Protein AF-A0A1I6G8V1-F1 (afdb_monomer)

Mean predicted aligned error: 7.92 Å

pLDDT: mean 79.41, std 13.21, range [34.0, 91.06]

Organism: NCBI:txid519453

Structure (mmCIF, N/CA/C/O backbone):
data_AF-A0A1I6G8V1-F1
#
_entry.id   AF-A0A1I6G8V1-F1
#
loop_
_atom_site.group_PDB
_atom_site.id
_atom_site.type_symbol
_atom_site.label_atom_id
_atom_site.label_alt_id
_atom_site.label_comp_id
_atom_site.label_asym_id
_atom_site.label_entity_id
_atom_site.label_seq_id
_atom_site.pdbx_PDB_ins_code
_atom_site.Cartn_x
_atom_site.Cartn_y
_atom_site.Cartn_z
_atom_site.occupancy
_atom_site.B_iso_or_equiv
_atom_site.auth_seq_id
_atom_site.auth_comp_id
_atom_site.auth_asym_id
_atom_site.auth_atom_id
_atom_site.pdbx_PDB_model_num
ATOM 1 N N . MET A 1 1 ? 7.774 -10.546 32.915 1.00 41.81 1 MET A N 1
ATOM 2 C CA . MET A 1 1 ? 7.060 -11.288 31.849 1.00 41.81 1 MET A CA 1
ATOM 3 C C . MET A 1 1 ? 5.763 -10.559 31.551 1.00 41.81 1 MET A C 1
ATOM 5 O O . MET A 1 1 ? 5.219 -9.989 32.483 1.00 41.81 1 MET A O 1
ATOM 9 N N . ALA A 1 2 ? 5.323 -10.590 30.287 1.00 35.25 2 ALA A N 1
ATOM 10 C CA . ALA A 1 2 ? 4.325 -9.727 29.633 1.00 35.25 2 ALA A CA 1
ATOM 11 C C . ALA A 1 2 ? 4.924 -8.420 29.080 1.00 35.25 2 ALA A C 1
ATOM 13 O O . ALA A 1 2 ? 4.702 -7.329 29.589 1.00 35.25 2 ALA A O 1
ATOM 14 N N . GLY A 1 3 ? 5.741 -8.567 28.030 1.00 34.00 3 GLY A N 1
ATOM 15 C CA . GLY A 1 3 ? 6.089 -7.456 27.153 1.00 34.00 3 GLY A CA 1
ATOM 16 C C . GLY A 1 3 ? 4.838 -7.026 26.400 1.00 34.00 3 GLY A C 1
ATOM 17 O O . GLY A 1 3 ? 4.162 -7.869 25.808 1.00 34.00 3 GLY A O 1
ATOM 18 N N . CYS A 1 4 ? 4.530 -5.735 26.472 1.00 42.69 4 CYS A N 1
ATOM 19 C CA . CYS A 1 4 ? 3.519 -5.074 25.669 1.00 42.69 4 CYS A CA 1
ATOM 20 C C . CYS A 1 4 ? 3.696 -5.444 24.192 1.00 42.69 4 CYS A C 1
ATOM 22 O O . CYS A 1 4 ? 4.461 -4.823 23.460 1.00 42.69 4 CYS A O 1
ATOM 24 N N . SER A 1 5 ? 2.946 -6.447 23.741 1.00 40.41 5 SER A N 1
ATOM 25 C CA . SER A 1 5 ? 2.500 -6.522 22.355 1.00 40.41 5 SER A CA 1
ATOM 26 C C . SER A 1 5 ? 1.403 -5.469 22.214 1.00 40.41 5 SER A C 1
ATOM 28 O O . SER A 1 5 ? 0.232 -5.799 22.057 1.00 40.41 5 SER A O 1
ATOM 30 N N . ASP A 1 6 ? 1.773 -4.197 22.392 1.00 40.50 6 ASP A N 1
ATOM 31 C CA . ASP A 1 6 ? 0.917 -3.059 22.090 1.00 40.50 6 ASP A CA 1
ATOM 32 C C . ASP A 1 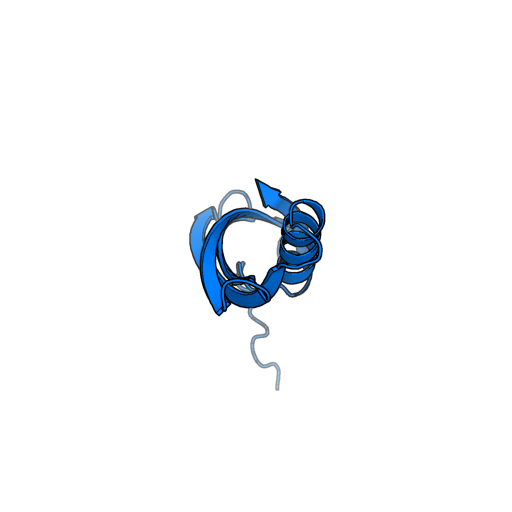6 ? 0.748 -3.075 20.573 1.00 40.50 6 ASP A C 1
ATOM 34 O O . ASP A 1 6 ? 1.553 -2.512 19.826 1.00 40.50 6 ASP A O 1
ATOM 38 N N . LEU A 1 7 ? -0.270 -3.819 20.125 1.00 50.53 7 LEU A N 1
ATOM 39 C CA . LEU A 1 7 ? -0.837 -3.819 18.780 1.00 50.53 7 LEU A CA 1
ATOM 40 C C . LEU A 1 7 ? -1.346 -2.406 18.491 1.00 50.53 7 LEU A C 1
ATOM 42 O O . LEU A 1 7 ? -2.540 -2.118 18.484 1.00 50.53 7 LEU A O 1
ATOM 46 N N . SER A 1 8 ? -0.395 -1.501 18.303 1.00 55.25 8 SER A N 1
ATOM 47 C CA . SER A 1 8 ? -0.629 -0.152 17.844 1.00 55.25 8 SER A CA 1
ATOM 48 C C . SER A 1 8 ? -1.144 -0.280 16.415 1.00 55.25 8 SER A C 1
ATOM 50 O O . SER A 1 8 ? -0.525 -0.999 15.624 1.00 55.25 8 SER A O 1
ATOM 52 N N . PRO A 1 9 ? -2.262 0.371 16.062 1.00 61.81 9 PRO A N 1
ATOM 53 C CA . PRO A 1 9 ? -2.794 0.317 14.709 1.00 61.81 9 PRO A CA 1
ATOM 54 C C . PRO A 1 9 ? -1.713 0.830 13.743 1.00 61.81 9 PRO A C 1
ATOM 56 O O . PRO A 1 9 ? -1.346 2.006 13.772 1.00 61.81 9 PRO A O 1
ATOM 59 N N . SER A 1 10 ? -1.134 -0.077 12.951 1.00 68.50 10 SER A N 1
ATOM 60 C CA . SER A 1 10 ? 0.081 0.166 12.174 1.00 68.50 10 SER A CA 1
ATOM 61 C C . SER A 1 10 ? -0.126 -0.165 10.702 1.00 68.50 10 SER A C 1
ATOM 63 O O . SER A 1 10 ? -0.645 -1.204 10.313 1.00 68.50 10 SER A O 1
ATOM 65 N N . CYS A 1 11 ? 0.339 0.723 9.836 1.00 74.94 11 CYS A N 1
ATOM 66 C CA . CYS A 1 11 ? 0.297 0.473 8.402 1.00 74.94 11 CYS A CA 1
ATOM 67 C C . CYS A 1 11 ? 1.172 -0.722 7.987 1.00 74.94 11 CYS A C 1
ATOM 69 O O . CYS A 1 11 ? 0.917 -1.358 6.967 1.00 74.94 11 CYS A O 1
ATOM 71 N N . ASP A 1 12 ? 2.182 -1.065 8.793 1.00 67.69 12 ASP A N 1
ATOM 72 C CA . ASP A 1 12 ? 3.095 -2.174 8.528 1.00 67.69 12 ASP A CA 1
ATOM 73 C C . ASP A 1 12 ? 2.557 -3.530 9.020 1.00 67.69 12 ASP A C 1
ATOM 75 O O . ASP A 1 12 ? 3.199 -4.263 9.774 1.00 67.69 12 ASP A O 1
ATOM 79 N N . ALA A 1 13 ? 1.345 -3.871 8.594 1.00 71.06 13 ALA A N 1
ATOM 80 C CA . ALA A 1 13 ? 0.815 -5.206 8.795 1.00 71.06 13 ALA A CA 1
ATOM 81 C C . ALA A 1 13 ? 1.194 -6.115 7.614 1.00 71.06 13 ALA A C 1
ATOM 83 O O . ALA A 1 13 ? 1.044 -5.740 6.447 1.00 71.06 13 ALA A O 1
ATOM 84 N N . ALA A 1 14 ? 1.636 -7.346 7.894 1.00 75.56 14 ALA A N 1
ATOM 85 C CA . ALA A 1 14 ? 2.062 -8.302 6.863 1.00 75.56 14 ALA A CA 1
ATOM 86 C C . ALA A 1 14 ? 0.974 -8.574 5.803 1.00 75.56 14 ALA A C 1
ATOM 88 O O . ALA A 1 14 ? 1.281 -8.733 4.620 1.00 75.56 14 ALA A O 1
ATOM 89 N N . LEU A 1 15 ? -0.300 -8.564 6.212 1.00 78.62 15 LEU A N 1
ATOM 90 C CA . LEU A 1 15 ? -1.443 -8.688 5.304 1.00 78.62 15 LEU A CA 1
ATOM 91 C C . LEU A 1 15 ? -1.556 -7.485 4.355 1.00 78.62 15 LEU A C 1
ATOM 93 O O . LEU A 1 15 ? -1.775 -7.679 3.165 1.00 78.62 15 LEU A O 1
ATOM 97 N N . ALA A 1 16 ? -1.318 -6.258 4.834 1.00 78.44 16 ALA A N 1
ATOM 98 C CA . ALA A 1 16 ? -1.376 -5.057 3.992 1.00 78.44 16 ALA A CA 1
ATOM 99 C C . ALA A 1 16 ? -0.295 -5.083 2.914 1.00 78.44 16 ALA A C 1
ATOM 101 O O . ALA A 1 16 ? -0.579 -4.849 1.742 1.00 78.44 16 ALA A O 1
ATOM 102 N N . LYS A 1 17 ? 0.926 -5.480 3.286 1.00 82.12 17 LYS A N 1
ATOM 103 C CA . LYS A 1 17 ? 2.027 -5.671 2.335 1.00 82.12 17 LYS A CA 1
ATOM 104 C C . LYS A 1 17 ? 1.672 -6.662 1.224 1.00 82.12 17 LYS A C 1
ATOM 106 O O . LYS A 1 17 ? 2.018 -6.428 0.066 1.00 82.12 17 LYS A O 1
ATOM 111 N N . ARG A 1 18 ? 0.995 -7.762 1.570 1.00 85.31 18 ARG A N 1
ATOM 112 C CA . ARG A 1 18 ? 0.571 -8.788 0.609 1.00 85.31 18 ARG A CA 1
ATOM 113 C C . ARG A 1 18 ? -0.483 -8.255 -0.360 1.00 85.31 18 ARG A C 1
ATOM 115 O O . ARG A 1 18 ? -0.292 -8.409 -1.563 1.00 85.31 18 ARG A O 1
ATOM 122 N N . GLU A 1 19 ? -1.530 -7.611 0.149 1.00 85.25 19 GLU A N 1
ATOM 123 C CA . GLU A 1 19 ? -2.606 -7.032 -0.670 1.00 85.25 19 GLU A CA 1
ATOM 124 C C . GLU A 1 19 ? -2.066 -5.968 -1.633 1.00 85.25 19 GLU A C 1
ATOM 126 O O . GLU A 1 19 ? -2.340 -6.013 -2.830 1.00 85.25 19 GLU A O 1
ATOM 131 N N . ILE A 1 20 ? -1.210 -5.062 -1.144 1.00 86.00 20 ILE A N 1
ATOM 132 C CA . ILE A 1 20 ? -0.580 -4.023 -1.973 1.00 86.00 20 ILE A CA 1
ATOM 133 C C . ILE A 1 20 ? 0.287 -4.657 -3.058 1.00 86.00 20 ILE A C 1
ATOM 135 O O . ILE A 1 20 ? 0.204 -4.266 -4.220 1.00 86.00 20 ILE A O 1
ATOM 139 N N . ARG A 1 21 ? 1.105 -5.658 -2.707 1.00 86.06 21 ARG A N 1
ATOM 140 C CA . ARG A 1 21 ? 1.933 -6.362 -3.692 1.00 86.06 21 ARG A CA 1
ATOM 141 C C . ARG A 1 21 ? 1.068 -7.026 -4.760 1.00 86.06 21 ARG A C 1
ATOM 143 O O . ARG A 1 21 ? 1.389 -6.888 -5.934 1.00 86.06 21 ARG A O 1
ATOM 150 N N . GLN A 1 22 ? -0.005 -7.718 -4.382 1.00 87.19 22 GLN A N 1
ATOM 151 C CA . GLN A 1 22 ? -0.903 -8.355 -5.349 1.00 87.19 22 GLN A CA 1
ATOM 152 C C . GLN A 1 22 ? -1.576 -7.319 -6.254 1.00 87.19 22 GLN A C 1
ATOM 154 O O . GLN A 1 22 ? -1.506 -7.456 -7.473 1.00 87.19 22 GLN A O 1
ATOM 159 N N . PHE A 1 23 ? -2.135 -6.251 -5.681 1.00 87.25 23 PHE A N 1
ATOM 160 C CA . PHE A 1 23 ? -2.745 -5.157 -6.436 1.00 87.25 23 PHE A CA 1
ATOM 161 C C . PHE A 1 23 ? -1.770 -4.550 -7.448 1.00 87.25 23 PHE A C 1
ATOM 163 O O . PHE A 1 23 ? -2.094 -4.427 -8.628 1.00 87.25 23 PHE A O 1
ATOM 170 N N . VAL A 1 24 ? -0.541 -4.251 -7.020 1.00 86.44 24 VAL A N 1
ATOM 171 C CA . VAL A 1 24 ? 0.487 -3.698 -7.904 1.00 86.44 24 VAL A CA 1
ATOM 172 C C . VAL A 1 24 ? 0.872 -4.705 -8.985 1.00 86.44 24 VAL A C 1
ATOM 174 O O . VAL A 1 24 ? 0.801 -4.363 -10.158 1.00 86.44 24 VAL A O 1
ATOM 177 N N . MET A 1 25 ? 1.204 -5.952 -8.638 1.00 84.81 25 MET A N 1
ATOM 178 C CA . MET A 1 25 ? 1.636 -6.962 -9.616 1.00 84.81 25 MET A CA 1
ATOM 179 C C . MET A 1 25 ? 0.577 -7.259 -10.684 1.00 84.81 25 MET A C 1
ATOM 181 O O . MET A 1 25 ? 0.943 -7.488 -11.830 1.00 84.81 25 MET A O 1
ATOM 185 N N . THR A 1 26 ? -0.720 -7.197 -10.357 1.00 85.56 26 THR A N 1
ATOM 186 C CA . THR A 1 26 ? -1.790 -7.371 -11.363 1.00 85.56 26 THR A CA 1
ATOM 187 C C . THR A 1 26 ? -1.844 -6.261 -12.413 1.00 85.56 26 THR A C 1
ATOM 189 O O . THR A 1 26 ? -2.381 -6.474 -13.496 1.00 85.56 26 THR A O 1
ATOM 192 N N . GLN A 1 27 ? -1.284 -5.088 -12.115 1.00 82.19 27 GLN A N 1
ATOM 193 C CA . GLN A 1 27 ? -1.247 -3.937 -13.021 1.00 82.19 27 GLN A CA 1
ATOM 194 C C . GLN A 1 27 ? 0.104 -3.776 -13.721 1.00 82.19 27 GLN A C 1
ATOM 196 O O . GLN A 1 27 ? 0.266 -2.867 -14.541 1.00 82.19 27 GLN A O 1
ATOM 201 N N . LEU A 1 28 ? 1.092 -4.605 -13.376 1.00 82.94 28 LEU A N 1
ATOM 202 C CA . LEU A 1 28 ? 2.427 -4.495 -13.934 1.00 82.94 28 LEU A CA 1
ATOM 203 C C . LEU A 1 28 ? 2.592 -5.353 -15.188 1.00 82.94 28 LEU A C 1
ATOM 205 O O . LEU A 1 28 ? 2.174 -6.511 -15.210 1.00 82.94 28 LEU A O 1
ATOM 209 N N . PRO A 1 29 ? 3.249 -4.813 -16.226 1.00 80.88 29 PRO A N 1
ATOM 210 C CA . PRO A 1 29 ? 3.752 -5.626 -17.320 1.00 80.88 29 PRO A CA 1
ATOM 211 C C . PRO A 1 29 ? 4.738 -6.680 -16.799 1.00 80.88 29 PRO A C 1
ATOM 213 O O . PRO A 1 29 ? 5.508 -6.404 -15.883 1.00 80.88 29 PRO A O 1
ATOM 216 N N . GLY A 1 30 ? 4.790 -7.856 -17.430 1.00 82.00 30 GLY A N 1
ATOM 217 C CA . GLY A 1 30 ? 5.638 -8.972 -16.977 1.00 82.00 30 GLY A CA 1
ATOM 218 C C . GLY A 1 30 ? 7.155 -8.719 -16.977 1.00 82.00 30 GLY A C 1
ATOM 219 O O . GLY A 1 30 ? 7.894 -9.539 -16.450 1.00 82.00 30 GLY A O 1
ATOM 220 N N . HIS A 1 31 ? 7.624 -7.608 -17.551 1.00 82.75 31 HIS A N 1
ATOM 221 C CA . HIS A 1 31 ? 9.031 -7.188 -17.539 1.00 82.75 31 HIS A CA 1
ATOM 222 C C . HIS A 1 31 ? 9.387 -6.238 -16.390 1.00 82.75 31 HIS A C 1
ATOM 224 O O . HIS A 1 31 ? 10.543 -5.835 -16.259 1.00 82.75 31 HIS A O 1
ATOM 230 N N . VAL A 1 32 ? 8.398 -5.837 -15.590 1.00 84.56 32 VAL A N 1
ATOM 231 C CA . VAL A 1 32 ? 8.596 -4.956 -14.444 1.00 84.56 32 VAL A CA 1
ATOM 232 C C . VAL A 1 32 ? 8.604 -5.791 -13.175 1.00 84.56 32 VAL A C 1
ATOM 234 O O . VAL A 1 32 ? 7.627 -6.461 -12.839 1.00 84.56 32 VAL A O 1
ATOM 237 N N . GLU A 1 33 ? 9.702 -5.711 -12.438 1.00 86.31 33 GLU A N 1
ATOM 238 C CA . GLU A 1 33 ? 9.901 -6.437 -11.195 1.00 86.31 33 GLU A CA 1
ATOM 239 C C . GLU A 1 33 ? 9.695 -5.533 -9.980 1.00 86.31 33 GLU A C 1
ATOM 241 O O . GLU A 1 33 ? 9.988 -4.335 -9.977 1.00 86.31 33 GLU A O 1
ATOM 246 N N . PHE A 1 34 ? 9.185 -6.123 -8.904 1.00 85.69 34 PHE A N 1
ATOM 247 C CA . PHE A 1 34 ? 9.066 -5.445 -7.622 1.00 85.69 34 PHE A CA 1
ATOM 248 C C . PHE A 1 34 ? 10.423 -5.443 -6.912 1.00 85.69 34 PHE A C 1
ATOM 250 O O . PHE A 1 34 ? 10.949 -6.509 -6.597 1.00 85.69 34 PHE A O 1
ATOM 257 N N . LYS A 1 35 ? 10.951 -4.259 -6.581 1.00 88.62 35 LYS A N 1
ATOM 258 C CA . LYS A 1 35 ? 12.228 -4.125 -5.866 1.00 88.62 35 LYS A CA 1
ATOM 259 C C . LYS A 1 35 ? 12.026 -3.918 -4.371 1.00 88.62 35 LYS A C 1
ATOM 261 O O . LYS A 1 35 ? 12.553 -4.669 -3.552 1.00 88.62 35 LYS A O 1
ATOM 266 N N . SER A 1 36 ? 11.259 -2.899 -3.990 1.00 86.88 36 SER A N 1
ATOM 267 C CA . SER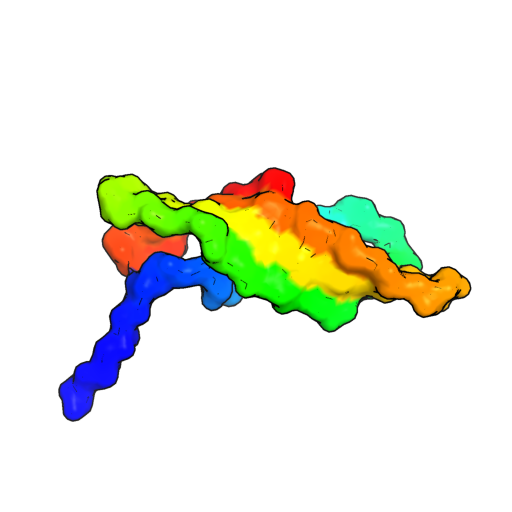 A 1 36 ? 11.051 -2.562 -2.581 1.00 86.88 36 SER A CA 1
ATOM 268 C C . SER A 1 36 ? 9.730 -1.841 -2.337 1.00 86.88 36 SER A C 1
ATOM 270 O O . SER A 1 36 ? 9.081 -1.346 -3.255 1.00 86.88 36 SER A O 1
ATOM 272 N N . MET A 1 37 ? 9.319 -1.796 -1.071 1.00 87.69 37 MET A N 1
ATOM 273 C CA . MET A 1 37 ? 8.147 -1.047 -0.631 1.00 87.69 37 MET A CA 1
A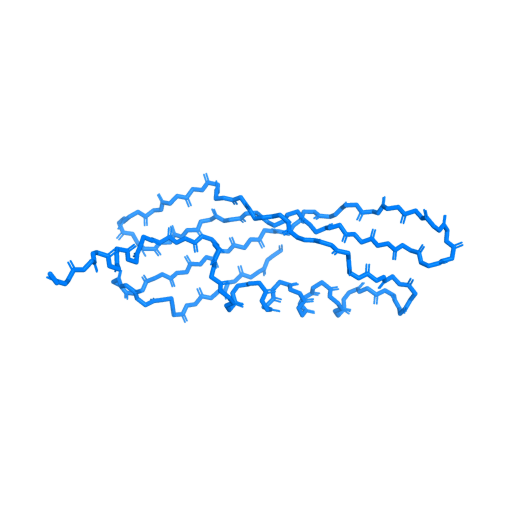TOM 274 C C . MET A 1 37 ? 8.437 -0.380 0.706 1.00 87.69 37 MET A C 1
ATOM 276 O O . MET A 1 37 ? 8.734 -1.055 1.691 1.00 87.69 37 MET A O 1
ATOM 280 N N . GLY A 1 38 ? 8.331 0.944 0.723 1.00 86.12 38 GLY A N 1
ATOM 281 C CA . GLY A 1 38 ? 8.323 1.754 1.933 1.00 86.12 38 GLY A CA 1
ATOM 282 C C . GLY A 1 38 ? 6.886 2.064 2.330 1.00 86.12 38 GLY A C 1
ATOM 283 O O . GLY A 1 38 ? 6.095 2.484 1.491 1.00 86.12 38 GLY A O 1
ATOM 284 N N . ILE A 1 39 ? 6.545 1.859 3.597 1.00 88.25 39 ILE A N 1
ATOM 285 C CA . ILE A 1 39 ? 5.220 2.170 4.137 1.00 88.25 39 ILE A CA 1
ATOM 286 C C . ILE A 1 39 ? 5.311 3.420 4.999 1.00 88.25 39 ILE A C 1
ATOM 288 O O . ILE A 1 39 ? 6.245 3.592 5.779 1.00 88.25 39 ILE A O 1
ATOM 292 N N . THR A 1 40 ? 4.316 4.288 4.876 1.00 87.50 40 THR A N 1
ATOM 293 C CA . THR A 1 40 ? 4.180 5.495 5.680 1.00 87.50 40 THR A CA 1
ATOM 294 C C . THR A 1 40 ? 2.748 5.617 6.173 1.00 87.50 40 THR A C 1
ATOM 296 O O . THR A 1 40 ? 1.798 5.561 5.393 1.00 87.50 40 THR A O 1
ATOM 299 N N . THR A 1 41 ? 2.589 5.799 7.480 1.00 86.50 41 THR A N 1
ATOM 300 C CA . THR A 1 41 ? 1.298 6.130 8.084 1.00 86.50 41 THR A CA 1
ATOM 301 C C . THR A 1 41 ? 0.990 7.597 7.831 1.00 86.50 41 THR A C 1
ATOM 303 O O . THR A 1 41 ? 1.782 8.461 8.194 1.00 86.50 41 THR A O 1
ATOM 306 N N . LEU A 1 42 ? -0.155 7.882 7.211 1.00 86.56 42 LEU A N 1
ATOM 307 C CA . LEU A 1 42 ? -0.599 9.251 6.943 1.00 86.56 42 LEU A CA 1
ATOM 308 C C . LEU A 1 42 ? -1.480 9.778 8.073 1.00 86.56 42 LEU A C 1
ATOM 310 O O . LEU A 1 42 ? -1.316 10.910 8.521 1.00 86.56 42 LEU A O 1
ATOM 314 N N . ARG A 1 43 ? -2.441 8.966 8.525 1.00 86.94 43 ARG A N 1
ATOM 315 C CA . ARG A 1 43 ? -3.405 9.367 9.551 1.00 86.94 43 ARG A CA 1
ATOM 316 C C . ARG A 1 43 ? -3.935 8.155 10.298 1.00 86.94 43 ARG A C 1
ATOM 318 O O . ARG A 1 43 ? -4.276 7.160 9.675 1.00 86.94 43 ARG 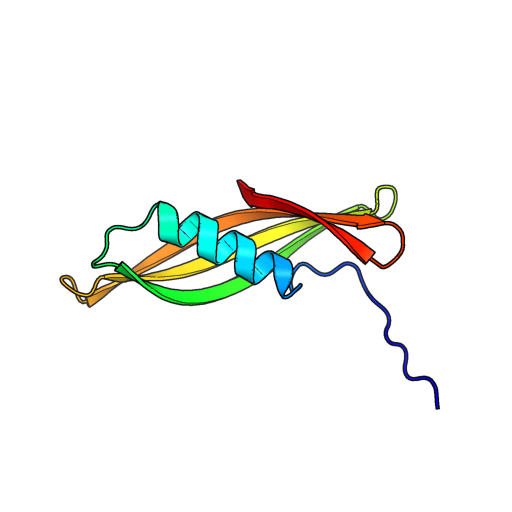A O 1
ATOM 325 N N . THR A 1 44 ? -4.116 8.293 11.606 1.00 85.31 44 THR A N 1
ATOM 326 C CA . THR A 1 44 ? -4.808 7.304 12.440 1.00 85.31 44 THR A CA 1
ATOM 327 C C . THR A 1 44 ? -6.057 7.934 13.040 1.00 85.31 44 THR A C 1
ATOM 329 O O . THR A 1 44 ? -5.990 8.984 13.677 1.00 85.31 44 THR A O 1
ATOM 332 N N . ASN A 1 45 ? -7.208 7.304 12.833 1.00 85.12 45 ASN A N 1
ATOM 333 C CA . ASN A 1 45 ? -8.467 7.646 13.471 1.00 85.12 45 ASN A CA 1
ATOM 334 C C . ASN A 1 45 ? -8.754 6.644 14.593 1.00 85.12 45 ASN A C 1
ATOM 336 O O . ASN A 1 45 ? -9.277 5.556 14.356 1.00 85.12 45 ASN A O 1
ATOM 340 N N . PHE A 1 46 ? -8.429 7.035 15.824 1.00 79.19 46 PHE A N 1
ATOM 341 C CA . PHE A 1 46 ? -8.631 6.205 17.013 1.00 79.19 46 PHE A CA 1
ATOM 342 C C . PHE A 1 46 ? -10.108 6.001 17.371 1.00 79.19 46 PHE A C 1
ATOM 344 O O . PHE A 1 46 ? -10.440 4.990 17.977 1.00 79.19 46 PHE A O 1
ATOM 351 N N . ALA A 1 47 ? -11.000 6.913 16.968 1.00 82.06 47 ALA A N 1
ATOM 352 C CA . ALA A 1 47 ? -12.431 6.775 17.235 1.00 82.06 47 ALA A CA 1
ATOM 353 C C . ALA A 1 47 ? -13.075 5.666 16.386 1.00 82.06 47 ALA A C 1
ATOM 355 O O . ALA A 1 47 ? -14.013 5.015 16.835 1.00 82.06 47 ALA A O 1
ATOM 356 N N . THR A 1 48 ? -12.569 5.440 15.168 1.00 80.75 48 THR A N 1
ATOM 357 C CA . THR A 1 48 ? -13.101 4.430 14.234 1.00 80.75 48 THR A CA 1
ATOM 358 C C . THR A 1 48 ? -12.169 3.237 14.020 1.00 80.75 48 THR A C 1
ATOM 360 O O . THR A 1 48 ? -12.515 2.339 13.258 1.00 80.75 48 THR A O 1
ATOM 363 N N . GLY A 1 49 ? -10.972 3.243 14.617 1.00 78.62 49 GLY A N 1
ATOM 364 C CA . GLY A 1 49 ? -9.939 2.229 14.382 1.00 78.62 49 GLY A CA 1
ATOM 365 C C . GLY A 1 49 ? -9.396 2.213 12.947 1.00 78.62 49 GLY A C 1
ATOM 366 O O . GLY A 1 49 ? -8.917 1.181 12.485 1.00 78.62 49 GLY A O 1
ATOM 367 N N . GLU A 1 50 ? -9.500 3.321 12.207 1.00 85.00 50 GLU A N 1
ATOM 368 C CA . GLU A 1 50 ? -9.088 3.391 10.798 1.00 85.00 50 GLU A CA 1
ATOM 369 C C . GLU A 1 50 ? -7.725 4.068 10.654 1.00 85.00 50 GLU A C 1
ATOM 371 O O . GLU A 1 50 ? -7.512 5.163 11.167 1.00 85.00 50 GLU A O 1
ATOM 376 N N . VAL A 1 51 ? -6.808 3.442 9.923 1.00 87.44 51 VAL A N 1
ATOM 377 C CA . VAL A 1 51 ? -5.481 3.977 9.619 1.00 87.44 51 VAL A CA 1
ATOM 378 C C . VAL A 1 51 ? -5.365 4.184 8.122 1.00 87.44 51 VAL A C 1
ATOM 380 O O . VAL A 1 51 ? -5.477 3.235 7.352 1.00 87.44 51 VAL A O 1
ATOM 383 N N . LEU A 1 52 ? -5.127 5.422 7.710 1.00 88.38 52 LEU A N 1
ATOM 384 C CA . LEU A 1 52 ? -4.782 5.774 6.345 1.00 88.38 52 LEU A CA 1
ATOM 385 C C . LEU A 1 52 ? -3.268 5.696 6.169 1.00 88.38 52 LEU A C 1
ATOM 387 O O . LEU A 1 52 ? -2.498 6.300 6.924 1.00 88.38 52 LEU A O 1
ATOM 391 N N . CYS A 1 53 ? -2.859 4.990 5.130 1.00 90.06 53 CYS A N 1
ATOM 392 C CA . CYS A 1 53 ? -1.486 4.631 4.854 1.00 90.06 53 CYS A CA 1
ATOM 393 C C . CYS A 1 53 ? -1.141 4.928 3.3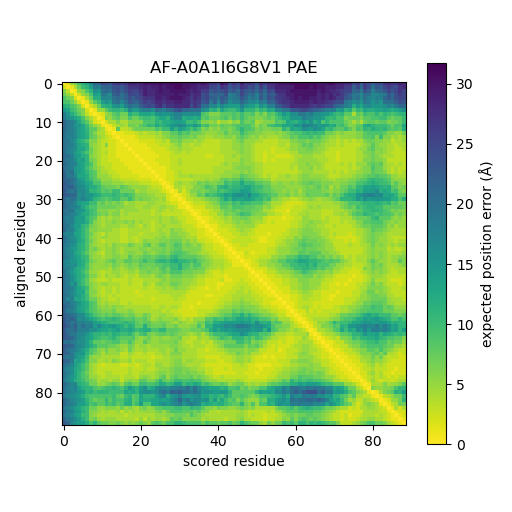92 1.00 90.06 53 CYS A C 1
ATOM 395 O O . CYS A 1 53 ? -1.997 4.916 2.506 1.00 90.06 53 CYS A O 1
ATOM 397 N N . SER A 1 54 ? 0.140 5.162 3.142 1.00 89.56 54 SER A N 1
ATOM 398 C CA . SER A 1 54 ? 0.717 5.244 1.807 1.00 89.56 54 SER A CA 1
ATOM 399 C C . SER A 1 54 ? 1.855 4.241 1.700 1.00 89.56 54 SER A C 1
ATOM 401 O O . SER A 1 54 ? 2.688 4.132 2.601 1.00 89.56 54 SER A O 1
ATOM 403 N N . ALA A 1 55 ? 1.883 3.483 0.612 1.00 89.81 55 ALA A N 1
ATOM 404 C CA . ALA A 1 55 ? 2.997 2.628 0.252 1.00 89.81 55 ALA A CA 1
ATOM 405 C C . ALA A 1 55 ? 3.699 3.215 -0.970 1.00 89.81 55 A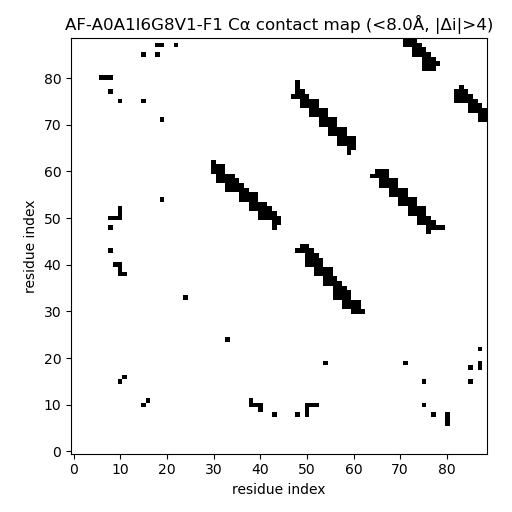LA A C 1
ATOM 407 O O . ALA A 1 55 ? 3.117 3.316 -2.048 1.00 89.81 55 ALA A O 1
ATOM 408 N N . LYS A 1 56 ? 4.973 3.569 -0.818 1.00 91.06 56 LYS A N 1
ATOM 409 C CA . LYS A 1 56 ? 5.855 3.859 -1.944 1.00 91.06 56 LYS A CA 1
ATOM 410 C C . LYS A 1 56 ? 6.454 2.546 -2.423 1.00 91.06 56 LYS A C 1
ATOM 412 O O . LYS A 1 56 ? 7.267 1.946 -1.724 1.00 91.06 56 LYS A O 1
ATOM 417 N N . VAL A 1 57 ? 6.051 2.111 -3.605 1.00 90.12 57 VAL A N 1
ATOM 418 C CA . VAL A 1 57 ? 6.533 0.897 -4.254 1.00 90.12 57 VAL A CA 1
ATOM 419 C C . VAL A 1 57 ? 7.570 1.274 -5.299 1.00 90.12 57 VAL A C 1
ATOM 421 O O . VAL A 1 57 ? 7.284 2.045 -6.213 1.00 90.12 57 VAL A O 1
ATOM 424 N N . THR A 1 58 ? 8.772 0.732 -5.157 1.00 90.50 58 THR A N 1
ATOM 425 C CA . THR A 1 58 ? 9.849 0.872 -6.134 1.00 90.50 58 THR A CA 1
ATOM 426 C C . THR A 1 58 ? 9.869 -0.364 -7.013 1.00 90.50 58 THR A C 1
ATOM 428 O O . THR A 1 58 ? 9.942 -1.498 -6.529 1.00 90.50 58 THR A O 1
ATOM 431 N N . LEU A 1 59 ? 9.805 -0.123 -8.311 1.00 90.00 59 LEU A N 1
ATOM 432 C CA . LEU A 1 59 ? 9.763 -1.118 -9.363 1.00 90.00 59 LEU A CA 1
ATOM 433 C C . LEU A 1 59 ? 10.991 -0.959 -10.248 1.00 90.00 59 LEU A C 1
ATOM 435 O O . LEU A 1 59 ? 11.485 0.157 -10.413 1.00 90.00 59 LEU A O 1
ATOM 439 N N . GLN A 1 60 ? 11.455 -2.056 -10.826 1.00 88.56 60 GLN A N 1
ATOM 440 C CA . GLN A 1 60 ? 12.567 -2.069 -11.762 1.00 88.56 60 GLN A CA 1
ATOM 441 C C . GLN A 1 60 ? 12.092 -2.630 -13.095 1.00 88.56 60 GLN A C 1
ATOM 443 O O . GLN A 1 60 ? 11.552 -3.730 -13.157 1.00 88.56 60 GLN A O 1
ATOM 448 N N . ASP A 1 61 ? 12.278 -1.860 -14.159 1.00 85.00 61 ASP A N 1
ATOM 449 C CA . ASP A 1 61 ? 12.057 -2.334 -15.520 1.00 85.00 61 ASP A CA 1
ATOM 450 C C . ASP A 1 61 ? 13.303 -3.095 -15.992 1.00 85.00 61 ASP A C 1
ATOM 452 O O . ASP A 1 61 ? 14.393 -2.518 -16.062 1.00 85.00 61 ASP A O 1
ATOM 456 N N . ALA A 1 62 ? 13.151 -4.383 -16.307 1.00 79.69 62 ALA A N 1
ATOM 457 C CA . ALA A 1 62 ? 14.260 -5.236 -16.725 1.00 79.69 62 ALA A CA 1
ATOM 458 C C . ALA A 1 62 ? 14.847 -4.850 -18.097 1.00 79.69 62 ALA A C 1
ATOM 460 O O . ALA A 1 62 ? 16.009 -5.149 -18.366 1.00 79.69 62 ALA A O 1
ATOM 461 N N . TYR A 1 63 ? 14.080 -4.177 -18.962 1.00 82.50 63 TYR A N 1
ATOM 462 C CA . TYR A 1 63 ? 14.535 -3.771 -20.295 1.00 82.50 63 TYR A CA 1
ATOM 463 C C . TYR A 1 63 ? 15.231 -2.417 -20.290 1.00 82.50 63 TYR A C 1
ATOM 465 O O . TYR A 1 63 ? 16.236 -2.233 -20.974 1.00 82.50 63 TYR A O 1
ATOM 473 N N . LEU A 1 64 ? 14.689 -1.463 -19.535 1.00 81.56 64 LEU A N 1
ATOM 474 C CA . LEU A 1 64 ? 15.210 -0.095 -19.494 1.00 81.56 64 LEU A CA 1
ATOM 475 C C . LEU A 1 64 ? 16.222 0.123 -18.364 1.00 81.56 64 LEU A C 1
ATOM 477 O O . LEU A 1 64 ? 16.823 1.192 -18.293 1.00 81.56 64 LEU A O 1
ATOM 481 N N . ASN A 1 65 ? 16.384 -0.865 -17.475 1.00 78.69 65 ASN A N 1
ATOM 482 C CA . ASN A 1 65 ? 17.135 -0.768 -16.221 1.00 78.69 65 ASN A CA 1
ATOM 483 C C . ASN A 1 65 ? 16.791 0.504 -15.422 1.00 78.69 65 ASN A C 1
ATOM 485 O O . ASN A 1 65 ? 17.635 1.094 -14.748 1.00 78.69 65 ASN A O 1
ATOM 489 N N . ASN A 1 66 ? 15.537 0.941 -15.539 1.00 84.44 66 ASN A N 1
ATOM 490 C CA . ASN A 1 66 ? 15.033 2.151 -14.916 1.00 84.44 66 ASN A CA 1
ATOM 491 C C . ASN A 1 66 ? 14.228 1.792 -13.676 1.00 84.44 66 ASN A C 1
ATOM 493 O O . ASN A 1 66 ? 13.419 0.860 -13.678 1.00 84.44 66 ASN A O 1
ATOM 497 N N . GLU A 1 67 ? 14.425 2.579 -12.624 1.00 87.00 67 GLU A N 1
ATOM 498 C CA . GLU A 1 67 ? 13.633 2.481 -11.409 1.00 87.00 67 GLU A CA 1
ATOM 499 C C . GLU A 1 67 ? 12.429 3.411 -11.497 1.00 87.00 67 GLU A C 1
ATOM 501 O O . GLU A 1 67 ? 12.557 4.626 -11.655 1.00 87.00 67 GLU A O 1
ATOM 506 N N . VAL A 1 68 ? 11.239 2.839 -11.351 1.00 85.25 68 VAL A N 1
ATOM 507 C CA . VAL A 1 68 ? 9.986 3.588 -11.316 1.00 85.25 68 VAL A CA 1
ATOM 508 C C . VAL A 1 68 ? 9.402 3.470 -9.919 1.00 85.25 68 VAL A C 1
ATOM 510 O O . VAL A 1 68 ? 9.167 2.377 -9.413 1.00 85.25 68 VAL A O 1
ATOM 513 N N . SER A 1 69 ? 9.148 4.607 -9.278 1.00 86.19 69 SER A N 1
ATOM 514 C CA . SER A 1 69 ? 8.430 4.647 -8.002 1.00 86.19 69 SER A CA 1
ATOM 515 C C . SER A 1 69 ? 6.951 4.938 -8.236 1.00 86.19 69 SER A C 1
ATOM 517 O O . SER A 1 69 ? 6.615 5.887 -8.942 1.00 86.19 69 SER A O 1
ATOM 519 N N . ARG A 1 70 ? 6.064 4.175 -7.597 1.00 84.81 70 ARG A N 1
ATOM 520 C CA . ARG A 1 70 ? 4.621 4.445 -7.545 1.00 84.81 70 ARG A CA 1
ATOM 521 C C . ARG A 1 70 ? 4.157 4.562 -6.102 1.00 84.81 70 ARG A C 1
ATOM 523 O O . ARG A 1 70 ? 4.616 3.819 -5.241 1.00 84.81 70 ARG A O 1
ATOM 530 N N . ALA A 1 71 ? 3.259 5.500 -5.840 1.00 87.56 71 ALA A N 1
ATOM 531 C CA . ALA A 1 71 ? 2.581 5.598 -4.556 1.00 87.56 71 ALA A CA 1
ATOM 532 C C . ALA A 1 71 ? 1.236 4.872 -4.648 1.00 87.56 71 ALA A C 1
ATOM 534 O O . ALA A 1 71 ? 0.502 5.065 -5.614 1.00 87.56 71 ALA A O 1
ATOM 535 N N . VAL A 1 72 ? 0.937 4.046 -3.651 1.00 88.12 72 VAL A N 1
ATOM 536 C CA . VAL A 1 72 ? -0.324 3.315 -3.511 1.00 88.12 72 VAL A CA 1
ATOM 537 C C . VAL A 1 72 ? -0.961 3.730 -2.194 1.00 88.12 72 VAL A C 1
ATOM 539 O O . VAL A 1 72 ? -0.321 3.644 -1.140 1.00 88.12 72 VAL A O 1
ATOM 542 N N . GLY A 1 73 ? -2.204 4.197 -2.248 1.00 88.94 73 GLY A N 1
ATOM 543 C CA . GLY A 1 73 ? -2.962 4.524 -1.050 1.00 88.94 73 GLY A CA 1
ATOM 544 C C . GLY A 1 73 ? -3.630 3.271 -0.502 1.00 88.94 73 GLY A C 1
ATOM 545 O O . GLY A 1 73 ? -4.089 2.416 -1.254 1.00 88.94 73 GLY A O 1
ATOM 546 N N . TYR A 1 74 ? -3.691 3.135 0.817 1.00 88.44 74 TYR A N 1
ATOM 547 C CA . TYR A 1 74 ? -4.526 2.101 1.414 1.00 88.44 74 TYR A CA 1
ATOM 548 C C . TYR A 1 74 ? -5.009 2.494 2.803 1.00 88.44 74 TYR A C 1
ATOM 550 O O . TYR A 1 74 ? -4.362 3.255 3.522 1.00 88.44 74 TYR A O 1
ATOM 558 N N . THR A 1 75 ? -6.155 1.954 3.194 1.00 88.50 75 THR A N 1
ATOM 559 C CA . THR A 1 75 ? -6.667 2.019 4.561 1.00 88.50 75 THR A CA 1
ATOM 560 C C . THR A 1 75 ? 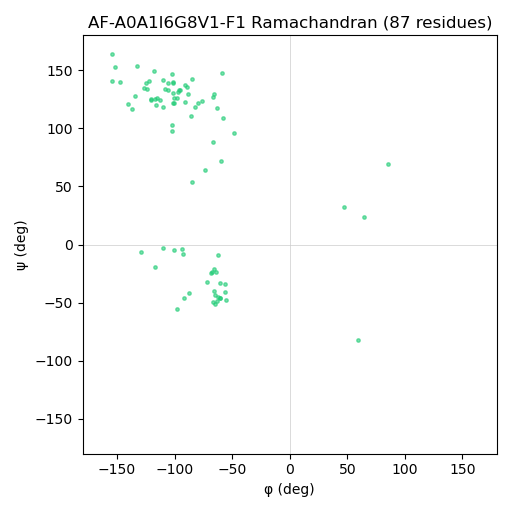-6.622 0.655 5.215 1.00 88.50 75 THR A C 1
ATOM 562 O O . THR A 1 75 ? -6.931 -0.371 4.606 1.00 88.50 75 THR A O 1
ATOM 565 N N . VAL A 1 76 ? -6.284 0.661 6.497 1.00 86.81 76 VAL A N 1
ATOM 566 C CA . VAL A 1 76 ? -6.360 -0.495 7.378 1.00 86.81 76 VAL A CA 1
ATOM 567 C C . VAL A 1 76 ? -7.387 -0.202 8.461 1.00 86.81 76 VAL A C 1
ATOM 569 O O . VAL A 1 76 ? -7.291 0.813 9.145 1.00 86.81 76 VAL A O 1
ATOM 572 N N . LYS A 1 77 ? -8.377 -1.081 8.626 1.00 84.81 77 LYS A N 1
ATOM 573 C CA . LYS A 1 77 ? -9.337 -1.004 9.729 1.00 84.81 77 LYS A CA 1
ATOM 574 C C . LYS A 1 77 ? -9.039 -2.067 10.774 1.00 84.81 77 LYS A C 1
ATOM 576 O O . LYS A 1 77 ? -8.867 -3.249 10.452 1.00 84.81 77 LYS A O 1
ATOM 581 N N . TYR A 1 78 ? -9.032 -1.618 12.019 1.00 80.19 78 TYR A N 1
ATOM 582 C CA . TYR A 1 78 ? -8.843 -2.422 13.211 1.00 80.19 78 TYR A CA 1
ATOM 583 C C . TYR A 1 78 ? -10.159 -2.538 13.972 1.00 80.19 78 TYR A C 1
ATOM 585 O O . TYR A 1 78 ? -10.843 -1.542 14.190 1.00 80.19 78 TYR A O 1
ATOM 593 N N . ASP A 1 79 ? -10.492 -3.753 14.395 1.00 77.19 79 ASP A N 1
ATOM 594 C CA . ASP A 1 79 ? -11.515 -4.005 15.401 1.00 77.19 79 ASP A CA 1
ATOM 595 C C . ASP A 1 79 ? -10.789 -4.310 16.710 1.00 77.19 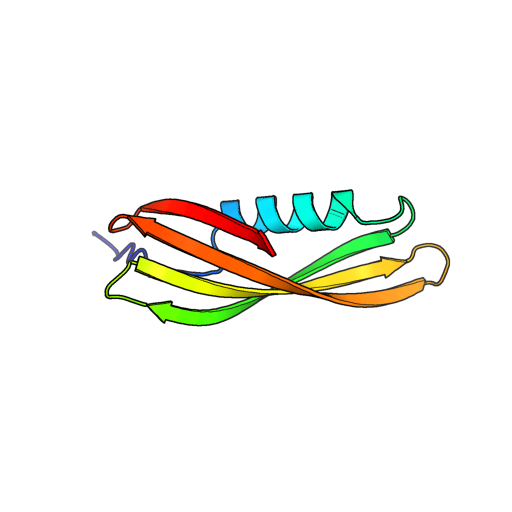79 ASP A C 1
ATOM 597 O O . ASP A 1 79 ? -10.184 -5.375 16.886 1.00 77.19 79 ASP A O 1
ATOM 601 N N . LYS A 1 80 ? -10.777 -3.311 17.597 1.00 71.0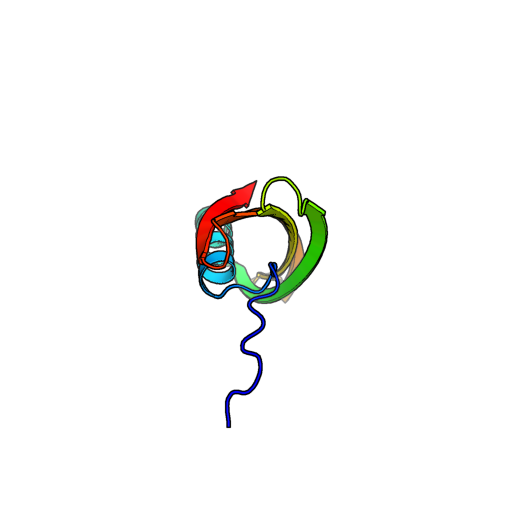6 80 LYS A N 1
ATOM 602 C CA . LYS A 1 80 ? -9.993 -3.269 18.840 1.00 71.06 80 LYS A CA 1
ATOM 603 C C . LYS A 1 80 ? -8.484 -3.386 18.586 1.00 71.06 80 LYS A C 1
ATOM 605 O O . LYS A 1 80 ? -7.798 -2.374 18.543 1.00 71.06 80 LYS A O 1
ATOM 610 N N . GLN A 1 81 ? -7.984 -4.609 18.410 1.00 64.94 81 GLN A N 1
ATOM 611 C CA . GLN A 1 81 ? -6.566 -4.942 18.207 1.00 64.94 81 GLN A CA 1
ATOM 612 C C . GLN A 1 81 ? -6.326 -5.835 16.982 1.00 64.94 81 GLN A C 1
ATOM 614 O O . GLN A 1 81 ? -5.179 -6.081 16.613 1.00 64.94 81 GLN A O 1
ATOM 619 N N . HIS A 1 82 ? -7.387 -6.312 16.327 1.00 67.44 82 HIS A N 1
ATOM 620 C CA . HIS A 1 82 ? -7.262 -7.160 15.150 1.00 67.44 82 HIS A CA 1
ATOM 621 C C . HIS A 1 82 ? -7.480 -6.339 13.890 1.00 67.44 82 HIS A C 1
ATOM 623 O O . HIS A 1 82 ? -8.506 -5.682 13.719 1.00 67.44 82 HIS A O 1
ATOM 629 N N . GLN A 1 83 ? -6.514 -6.407 12.980 1.00 69.00 83 GLN A N 1
ATOM 630 C CA . GLN A 1 83 ? -6.719 -5.961 11.614 1.00 69.00 83 GLN A CA 1
ATOM 631 C C . GLN A 1 83 ? -7.792 -6.845 10.979 1.00 69.00 83 GLN A C 1
ATOM 633 O O . GLN A 1 83 ? -7.589 -8.050 10.844 1.00 69.00 83 GLN A O 1
ATOM 638 N N . PHE A 1 84 ? -8.919 -6.260 10.580 1.00 74.00 84 PHE A N 1
ATOM 639 C CA . PHE A 1 84 ? -10.014 -7.034 9.986 1.00 74.00 84 PHE A CA 1
ATOM 640 C C . PHE A 1 84 ? -10.309 -6.646 8.538 1.00 74.00 84 PHE A C 1
ATOM 642 O O . PHE A 1 84 ? -10.933 -7.421 7.817 1.00 74.00 84 PHE A O 1
ATOM 649 N N . LYS A 1 85 ? -9.873 -5.461 8.087 1.00 81.62 85 LYS A N 1
ATOM 650 C CA . LYS A 1 85 ? -10.105 -5.025 6.707 1.00 81.62 85 LYS A CA 1
ATOM 651 C C . LYS A 1 85 ? -8.977 -4.157 6.172 1.00 81.62 85 LYS A C 1
ATOM 653 O O . LYS A 1 85 ? -8.467 -3.280 6.864 1.00 81.62 85 LYS A O 1
ATOM 658 N N . ILE A 1 86 ? -8.638 -4.393 4.911 1.00 83.81 86 ILE A N 1
ATOM 659 C CA . ILE A 1 86 ? -7.672 -3.618 4.134 1.00 83.81 86 ILE A CA 1
ATOM 660 C C . ILE A 1 86 ? -8.390 -3.159 2.876 1.00 83.81 86 ILE A C 1
ATOM 662 O O . ILE A 1 86 ? -9.199 -3.894 2.308 1.00 83.81 86 ILE A O 1
ATOM 666 N N . THR A 1 87 ? -8.170 -1.923 2.465 1.00 84.62 87 THR A N 1
ATOM 667 C CA . THR A 1 87 ? -8.731 -1.391 1.224 1.00 84.62 87 THR A CA 1
ATOM 668 C C . THR A 1 87 ? -7.634 -0.611 0.529 1.00 84.62 87 THR A C 1
ATOM 670 O O . THR A 1 87 ? -7.120 0.343 1.096 1.00 84.62 87 THR A O 1
ATOM 673 N N . VAL A 1 88 ? -7.236 -1.072 -0.653 1.00 85.12 88 VAL A N 1
ATOM 674 C CA . VAL A 1 88 ? -6.177 -0.478 -1.479 1.00 85.12 88 VAL A CA 1
ATOM 675 C C . VAL A 1 88 ? -6.840 0.343 -2.587 1.00 85.12 88 VAL A C 1
ATOM 677 O O . VAL A 1 88 ? -7.868 -0.089 -3.115 1.00 85.12 88 VAL A O 1
ATOM 680 N N . PHE A 1 89 ? -6.288 1.514 -2.906 1.00 83.31 89 PHE A N 1
ATOM 681 C CA . PHE A 1 89 ? -6.775 2.435 -3.940 1.00 83.31 89 PHE A CA 1
ATOM 682 C C . PHE A 1 89 ? -5.629 3.012 -4.774 1.00 83.31 89 PHE A C 1
ATOM 684 O O . PHE A 1 89 ? -4.526 3.250 -4.221 1.00 83.31 89 PHE A O 1
#

Secondary structure (DSSP, 8-state):
----------S--HHHHHHHHHHHHHHS-TTEEEEEEEEEEEEEETTTTEEEEEEEEEEEETTTTEEEEEEEEEEEEEETTEEEEEEE-

Radius of gyration: 15.17 Å; Cα contacts (8 Å, |Δi|>4): 157; chains: 1; bounding box: 30×21×52 Å

Solvent-accessible surface area (backbone atoms only — not comparable to full-atom values): 5329 Å² total; per-residue (Å²): 138,84,78,81,80,71,64,61,95,58,68,88,37,74,67,50,57,50,53,51,49,52,58,51,57,76,74,46,60,94,58,50,42,85,72,51,73,51,77,43,74,74,46,76,39,81,93,71,34,37,32,38,27,38,33,44,36,36,30,36,31,72,87,75,76,41,77,48,77,45,79,38,41,34,37,40,34,33,62,94,69,42,79,76,47,76,48,78,94

Nearest PDB structures (foldseek):
  3hk4-assembly2_D  TM=6.271E-01  e=1.784E-02  Mesorhizobium loti
  3grd-assembly1_B  TM=6.272E-01  e=3.590E-01  Bacillus cereus ATCC 10987
  3ec9-assembly1_A  TM=5.699E-01  e=6.325E-01  Burkholderia thailandensis E264
  4r9k-assembly1_A  TM=4.817E-01  e=8.395E-01  Rhodococcus erythropolis
  5jpu-assembly1_B  TM=5.376E-01  e=1.656E+00  Rhodococcus erythropolis

Foldseek 3Di:
DDDPPVLDLDCPDPVNVVVVVVVVVVVDDPQKAWDDKDKDWDDADPVFQKTKIKIWTWIARNVVRDIDTDIKIKMWHDDPRDGDDIGID

Sequence (89 aa):
MAGCSDLSPSCDAALAKREIRQFVMTQLPGHVEFKSMGITTLRTNFATGEVLCSAKVTLQDAYLNNEVSRAVGYTVKYDKQHQFKITVF